Protein AF-A0A1I0XE10-F1 (afdb_monomer)

Foldseek 3Di:
DDQVVLLVVVVPDDLVNWDPDPVLQVQLVPVCVVCVVVCVVVVVLNWHSSHFPDWAWDDPVVVQKIWTAKTKTKGFDDCPPPDWDDDDQKTKAWDPDDDDDPDPGDITMIIIDGDMDGHDPPDPD

pLDDT: mean 92.16, std 11.24, range [35.72, 98.56]

Solvent-accessible surface area (backbone atoms only — not comparable to full-atom values): 7212 Å² total; per-residue (Å²): 76,37,42,68,58,15,34,49,58,51,67,73,54,52,81,82,75,40,66,86,47,68,68,53,49,49,42,37,76,41,46,48,79,76,37,49,69,59,33,55,56,40,44,75,51,23,33,53,73,48,62,55,75,46,76,45,70,49,81,37,71,96,76,34,28,38,37,28,62,34,35,28,35,68,36,35,31,53,73,68,88,68,74,69,49,70,64,83,84,28,34,35,39,82,46,90,84,74,80,88,68,101,60,93,65,64,58,45,38,35,32,39,27,51,45,78,46,81,39,80,79,81,65,94,121

Structure (mmCIF, N/CA/C/O backbone):
data_AF-A0A1I0XE10-F1
#
_entry.id   AF-A0A1I0XE10-F1
#
loop_
_atom_site.group_PDB
_atom_site.id
_atom_site.type_symbol
_atom_site.label_atom_id
_atom_site.label_alt_id
_atom_site.label_comp_id
_atom_site.label_asym_id
_atom_site.label_entity_id
_atom_site.label_seq_id
_atom_site.pdbx_PDB_ins_code
_atom_site.Cartn_x
_atom_site.Cartn_y
_atom_site.Cartn_z
_atom_site.occupancy
_atom_site.B_iso_or_equiv
_atom_site.auth_seq_id
_atom_site.auth_comp_id
_atom_site.auth_asym_id
_atom_site.auth_atom_id
_atom_site.pdbx_PDB_model_num
ATOM 1 N N . MET A 1 1 ? -7.026 -2.292 16.008 1.00 94.56 1 MET A N 1
ATOM 2 C CA . MET A 1 1 ? -7.201 -2.224 14.531 1.00 94.56 1 MET A CA 1
ATOM 3 C C . MET A 1 1 ? -8.641 -2.528 14.096 1.00 94.56 1 MET A C 1
ATOM 5 O O .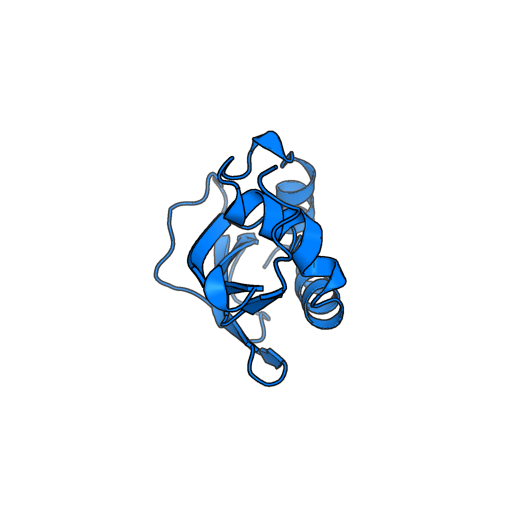 MET A 1 1 ? -9.261 -3.416 14.672 1.00 94.56 1 MET A O 1
ATOM 9 N N . ASP A 1 2 ? -9.148 -1.857 13.054 1.00 96.88 2 ASP A N 1
ATOM 10 C CA . ASP A 1 2 ? -10.472 -2.069 12.438 1.00 96.88 2 ASP A CA 1
ATOM 11 C C . ASP A 1 2 ? -10.345 -2.424 10.940 1.00 96.88 2 ASP A C 1
ATOM 13 O O . ASP A 1 2 ? -10.079 -1.580 10.078 1.00 96.88 2 ASP A O 1
ATOM 17 N N . ILE A 1 3 ? -10.532 -3.709 10.628 1.00 97.31 3 ILE A N 1
ATOM 18 C CA . ILE A 1 3 ? -10.353 -4.256 9.274 1.00 97.31 3 ILE A CA 1
ATOM 19 C C . ILE A 1 3 ? -11.452 -3.773 8.322 1.00 97.31 3 ILE A C 1
ATOM 21 O O . ILE A 1 3 ? -11.168 -3.467 7.164 1.00 97.31 3 ILE A O 1
ATOM 25 N N . GLU A 1 4 ? -12.705 -3.705 8.776 1.00 97.88 4 GLU A N 1
ATOM 26 C CA . GLU A 1 4 ? -13.825 -3.336 7.903 1.00 97.88 4 GLU A CA 1
ATOM 27 C C . GLU A 1 4 ? -13.769 -1.854 7.540 1.00 97.88 4 GLU A C 1
ATOM 29 O O . GLU A 1 4 ? -13.991 -1.496 6.382 1.00 97.88 4 GLU A O 1
ATOM 34 N N . LYS A 1 5 ? -13.360 -0.997 8.480 1.00 97.31 5 LYS A N 1
ATOM 35 C CA . LYS A 1 5 ? -13.102 0.411 8.167 1.00 97.31 5 LYS A CA 1
ATOM 36 C C . LYS A 1 5 ? -11.885 0.613 7.280 1.00 97.31 5 LYS A C 1
ATOM 38 O O . LYS A 1 5 ? -11.928 1.466 6.401 1.00 97.31 5 LYS A O 1
ATOM 43 N N . THR A 1 6 ? -10.834 -0.189 7.450 1.00 98.06 6 THR A N 1
ATOM 44 C CA . THR A 1 6 ? -9.679 -0.148 6.539 1.00 98.06 6 THR A CA 1
ATOM 45 C C . THR A 1 6 ? -10.105 -0.514 5.114 1.00 98.06 6 THR A C 1
ATOM 47 O O . THR A 1 6 ? -9.784 0.210 4.174 1.00 98.06 6 THR A O 1
ATOM 50 N N . LYS A 1 7 ? -1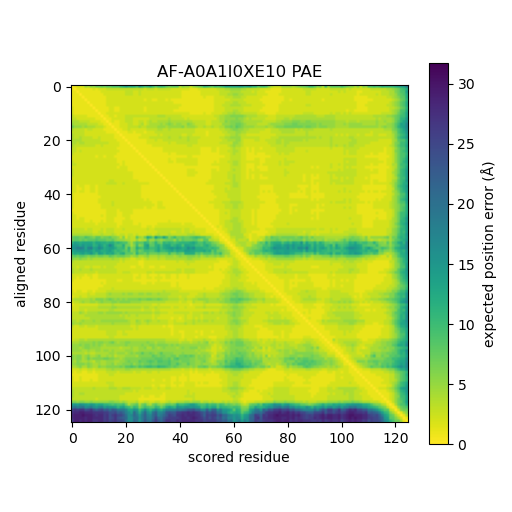0.932 -1.554 4.940 1.00 98.25 7 LYS A N 1
ATOM 51 C CA . LYS A 1 7 ? -11.514 -1.886 3.628 1.00 98.25 7 LYS A CA 1
ATOM 52 C C . LYS A 1 7 ? -12.374 -0.755 3.071 1.00 98.25 7 LYS A C 1
ATOM 54 O O . LYS A 1 7 ? -12.274 -0.472 1.882 1.00 98.25 7 LYS A O 1
ATOM 59 N N . ALA A 1 8 ? -13.213 -0.126 3.898 1.00 97.19 8 ALA A N 1
ATOM 60 C CA . ALA A 1 8 ? -14.062 0.987 3.474 1.00 97.19 8 ALA A CA 1
ATOM 61 C C . ALA A 1 8 ? -13.226 2.185 2.998 1.00 97.19 8 ALA A C 1
ATOM 63 O O . ALA A 1 8 ? -13.461 2.683 1.900 1.00 97.19 8 ALA A O 1
ATOM 64 N N . TYR A 1 9 ? -12.190 2.557 3.757 1.00 96.56 9 TYR A N 1
ATOM 65 C CA . TYR A 1 9 ? -11.222 3.590 3.381 1.00 96.56 9 TYR A CA 1
ATOM 66 C C . TYR A 1 9 ? -10.629 3.324 1.990 1.00 96.56 9 TYR A C 1
ATOM 68 O O . TYR A 1 9 ? -10.686 4.178 1.106 1.00 96.56 9 TYR A O 1
ATOM 76 N N . TYR A 1 10 ? -10.139 2.105 1.750 1.00 97.38 10 TYR A N 1
ATOM 77 C CA . TYR A 1 10 ? -9.587 1.745 0.446 1.00 97.38 10 TYR A CA 1
ATOM 78 C C . TYR A 1 10 ? -10.642 1.614 -0.655 1.00 97.38 10 TYR A C 1
ATOM 80 O O . TYR A 1 10 ? -10.319 1.852 -1.816 1.00 97.38 10 TYR A O 1
ATOM 88 N N . ALA A 1 11 ? -11.882 1.238 -0.344 1.00 96.69 11 ALA A N 1
ATOM 89 C CA . ALA A 1 11 ? -12.955 1.122 -1.330 1.00 96.69 11 ALA A CA 1
ATOM 90 C C . ALA A 1 11 ? -13.414 2.488 -1.866 1.00 96.69 11 ALA A C 1
ATOM 92 O O . ALA A 1 11 ? -13.785 2.580 -3.036 1.00 96.69 11 ALA A O 1
ATOM 93 N N . GLU A 1 12 ? -13.361 3.532 -1.036 1.00 94.56 12 GLU A N 1
ATOM 94 C CA . GLU A 1 12 ? -13.693 4.909 -1.423 1.00 94.56 12 GLU A CA 1
ATOM 95 C C . GLU A 1 12 ? -12.601 5.561 -2.279 1.00 94.56 12 GLU A C 1
ATOM 97 O O . GLU A 1 12 ? -12.906 6.395 -3.130 1.00 94.56 12 GLU A O 1
ATOM 102 N N . MET A 1 13 ? -11.342 5.148 -2.104 1.00 94.31 13 MET A N 1
ATOM 103 C CA . MET A 1 13 ? -10.230 5.639 -2.912 1.00 94.31 13 MET A CA 1
ATOM 104 C C . MET A 1 13 ? -10.338 5.173 -4.364 1.00 94.31 13 MET A C 1
ATOM 106 O O . MET A 1 13 ? -10.399 3.978 -4.681 1.00 94.31 13 MET A O 1
ATOM 110 N N . THR A 1 14 ? -10.245 6.130 -5.269 1.00 92.44 14 THR A N 1
ATOM 111 C CA . THR A 1 14 ? -10.142 5.922 -6.705 1.00 92.44 14 THR A CA 1
ATOM 112 C C . THR A 1 14 ? -8.700 6.083 -7.171 1.00 92.44 14 THR A C 1
ATOM 114 O O . THR A 1 14 ? -7.828 6.603 -6.480 1.00 92.44 14 THR A O 1
ATOM 117 N N . PHE A 1 15 ? -8.433 5.644 -8.395 1.00 88.00 15 PHE A N 1
ATOM 118 C CA . PHE A 1 15 ? -7.105 5.758 -8.990 1.00 88.00 15 PHE A CA 1
ATOM 119 C C . PHE A 1 15 ? -6.648 7.219 -9.178 1.00 88.00 15 PHE A C 1
ATOM 121 O O . PHE A 1 15 ? -5.449 7.484 -9.225 1.00 88.00 15 PHE A O 1
ATOM 128 N N . THR A 1 16 ? -7.590 8.167 -9.260 1.00 89.75 16 THR A N 1
ATOM 129 C CA . THR A 1 16 ? -7.302 9.607 -9.348 1.00 89.75 16 THR A CA 1
ATOM 130 C C . THR A 1 16 ? -6.934 10.243 -8.012 1.00 89.75 16 THR A C 1
ATOM 132 O O . THR A 1 16 ? -6.380 11.337 -8.016 1.00 89.75 16 THR A O 1
ATOM 135 N N . ASP A 1 17 ? -7.210 9.569 -6.892 1.00 92.06 17 ASP A N 1
ATOM 136 C CA . ASP A 1 17 ? -6.790 10.021 -5.559 1.00 92.06 17 ASP A CA 1
ATOM 137 C C . ASP A 1 17 ? -5.321 9.676 -5.275 1.00 92.06 17 ASP A C 1
ATOM 139 O O . ASP A 1 17 ? -4.715 10.214 -4.350 1.00 92.06 17 ASP A O 1
ATOM 143 N N . LEU A 1 18 ? -4.732 8.783 -6.078 1.00 93.38 18 LEU A N 1
ATOM 144 C CA . LEU A 1 18 ? -3.316 8.443 -6.003 1.00 93.38 18 LEU A CA 1
ATOM 145 C C . LEU A 1 18 ? -2.466 9.525 -6.669 1.00 93.38 18 LEU A C 1
ATOM 147 O O . LEU A 1 18 ? -2.894 10.188 -7.617 1.00 93.38 18 LEU A O 1
ATOM 151 N N . CYS A 1 19 ? -1.212 9.645 -6.230 1.00 93.44 19 CYS A N 1
ATOM 152 C CA . CYS A 1 19 ? -0.251 10.536 -6.868 1.00 93.44 19 CYS A CA 1
ATOM 153 C C . CYS A 1 19 ? -0.192 10.260 -8.389 1.00 93.44 19 CYS A C 1
ATOM 155 O O . CYS A 1 19 ? 0.005 9.108 -8.797 1.00 93.44 19 CYS A O 1
ATOM 157 N N . PRO A 1 20 ? -0.355 11.284 -9.251 1.00 93.62 20 PRO A N 1
ATOM 158 C CA . PRO A 1 20 ? -0.426 11.104 -10.701 1.00 93.62 20 PRO A CA 1
ATOM 159 C C . PRO A 1 20 ? 0.948 10.864 -11.347 1.00 93.62 20 PRO A C 1
ATOM 161 O O . PRO A 1 20 ? 1.037 10.750 -12.568 1.00 93.62 20 PRO A O 1
ATOM 164 N N . CYS A 1 21 ? 2.021 10.806 -10.549 1.00 92.00 21 CYS A N 1
ATOM 165 C CA . CYS A 1 21 ? 3.374 10.566 -11.033 1.00 92.00 21 CYS A CA 1
ATOM 166 C C . CYS A 1 21 ? 3.482 9.202 -11.731 1.00 92.00 21 CYS A C 1
ATOM 168 O O . CYS A 1 21 ? 2.890 8.222 -11.279 1.00 92.00 21 CYS A O 1
ATOM 170 N N . GLU A 1 22 ? 4.266 9.113 -12.808 1.00 89.75 22 GLU A N 1
ATOM 171 C CA . GLU A 1 22 ? 4.377 7.880 -13.598 1.00 89.75 22 GLU A CA 1
ATOM 172 C C . GLU A 1 22 ? 4.793 6.677 -12.741 1.00 89.75 22 GLU A C 1
ATOM 174 O O . GLU A 1 22 ? 4.157 5.628 -12.814 1.00 89.75 22 GLU A O 1
ATOM 179 N N . CYS A 1 23 ? 5.778 6.844 -11.858 1.00 90.69 23 CYS A N 1
ATOM 180 C CA . CYS A 1 23 ? 6.249 5.785 -10.963 1.00 90.69 23 CYS A CA 1
ATOM 181 C C . CYS A 1 23 ? 5.206 5.333 -9.939 1.00 90.69 23 CYS A C 1
ATOM 183 O O . CYS A 1 23 ? 5.098 4.142 -9.650 1.00 90.69 23 CYS A O 1
ATOM 185 N N . CYS A 1 24 ? 4.406 6.258 -9.421 1.00 93.75 24 CYS A N 1
ATOM 186 C CA . CYS A 1 24 ? 3.341 6.004 -8.456 1.00 93.75 24 CYS A CA 1
ATOM 187 C C . CYS A 1 24 ? 2.205 5.207 -9.117 1.00 93.75 24 CYS A C 1
ATOM 189 O O . CYS A 1 24 ? 1.699 4.215 -8.595 1.00 93.75 24 CYS A O 1
ATOM 191 N N . GLN A 1 25 ? 1.853 5.611 -10.334 1.00 93.75 25 GLN A N 1
ATOM 192 C CA . GLN A 1 25 ? 0.834 4.975 -11.161 1.00 93.75 25 GLN A CA 1
ATOM 193 C C . GLN A 1 25 ? 1.304 3.603 -11.663 1.00 93.75 25 GLN A C 1
ATOM 195 O O . GLN A 1 25 ? 0.519 2.657 -11.737 1.00 93.75 25 GLN A O 1
ATOM 200 N N . TYR A 1 26 ? 2.593 3.478 -11.990 1.00 93.62 26 TYR A N 1
ATOM 201 C CA . TYR A 1 26 ? 3.218 2.211 -12.348 1.00 93.62 26 TYR A CA 1
ATOM 202 C C . TYR A 1 26 ? 3.184 1.237 -11.174 1.00 93.62 26 TYR A C 1
ATOM 204 O O . TYR A 1 26 ? 2.766 0.094 -11.355 1.00 93.62 26 TYR A O 1
ATOM 212 N N . TYR A 1 27 ? 3.537 1.704 -9.975 1.00 96.19 27 TYR A N 1
ATOM 213 C CA . TYR A 1 27 ? 3.447 0.920 -8.751 1.00 96.19 27 TYR A CA 1
ATOM 214 C C . TYR A 1 27 ? 2.051 0.328 -8.570 1.00 96.19 27 TYR A C 1
ATOM 216 O O . TYR A 1 27 ? 1.902 -0.893 -8.547 1.00 96.19 27 TYR A O 1
ATOM 224 N N . ALA A 1 28 ? 1.031 1.190 -8.542 1.00 96.69 28 ALA A N 1
ATOM 225 C CA . ALA A 1 28 ? -0.361 0.809 -8.325 1.00 96.69 28 ALA A CA 1
ATOM 226 C C . ALA A 1 28 ? -0.855 -0.263 -9.313 1.00 96.69 28 ALA A C 1
ATOM 228 O O . ALA A 1 28 ? -1.600 -1.157 -8.932 1.00 96.69 28 ALA A O 1
ATOM 229 N N . ARG A 1 29 ? -0.403 -0.218 -10.575 1.00 95.81 29 ARG A N 1
ATOM 230 C CA . ARG A 1 29 ? -0.801 -1.185 -11.615 1.00 95.81 29 ARG A CA 1
ATOM 231 C C . ARG A 1 29 ? -0.093 -2.539 -11.526 1.00 95.81 29 ARG A C 1
ATOM 233 O O . ARG A 1 29 ? -0.618 -3.518 -12.049 1.00 95.81 29 ARG A O 1
ATOM 240 N N . HIS A 1 30 ? 1.100 -2.603 -10.932 1.00 96.31 30 HIS A N 1
ATOM 241 C CA . HIS A 1 30 ? 1.975 -3.779 -11.054 1.00 96.31 30 HIS A CA 1
ATOM 242 C C . HIS A 1 30 ? 2.297 -4.458 -9.722 1.00 96.31 30 HIS A C 1
ATOM 244 O O . HIS A 1 30 ? 2.577 -5.659 -9.710 1.00 96.31 30 HIS A O 1
ATOM 250 N N . ILE A 1 31 ? 2.233 -3.736 -8.600 1.00 97.50 31 ILE A N 1
ATOM 251 C CA . ILE A 1 31 ? 2.679 -4.227 -7.291 1.00 97.50 31 ILE A CA 1
ATOM 252 C C . ILE A 1 31 ? 2.013 -5.542 -6.890 1.00 97.50 31 ILE A C 1
ATOM 254 O O . ILE A 1 31 ? 2.683 -6.482 -6.466 1.00 97.50 31 ILE A O 1
ATOM 258 N N . LYS A 1 32 ? 0.698 -5.646 -7.074 1.00 98.19 32 LYS A N 1
ATOM 259 C CA . LYS A 1 32 ? -0.074 -6.825 -6.678 1.00 98.19 32 LYS A CA 1
ATOM 260 C C . LYS A 1 32 ? 0.291 -8.064 -7.482 1.00 98.19 32 LYS A C 1
ATOM 262 O O . LYS A 1 32 ? 0.347 -9.157 -6.924 1.00 98.19 32 LYS A O 1
ATOM 267 N N . ALA A 1 33 ? 0.554 -7.893 -8.777 1.00 97.56 33 ALA A N 1
ATOM 268 C CA . ALA A 1 33 ? 0.993 -8.977 -9.647 1.00 97.56 33 ALA A CA 1
ATOM 269 C C . ALA A 1 33 ? 2.434 -9.406 -9.330 1.00 97.56 33 ALA A C 1
ATOM 271 O O . ALA A 1 33 ? 2.734 -10.598 -9.355 1.00 97.56 33 ALA A O 1
ATOM 272 N N . ALA A 1 34 ? 3.306 -8.452 -8.994 1.00 96.81 34 ALA A N 1
ATOM 273 C CA . ALA A 1 34 ? 4.698 -8.717 -8.644 1.00 96.81 34 ALA A CA 1
ATOM 274 C C . ALA A 1 34 ? 4.858 -9.347 -7.245 1.00 96.81 34 ALA A C 1
ATOM 276 O O . ALA A 1 34 ? 5.704 -10.219 -7.057 1.00 96.81 34 ALA A O 1
ATOM 277 N N . TYR A 1 35 ? 4.018 -8.963 -6.277 1.00 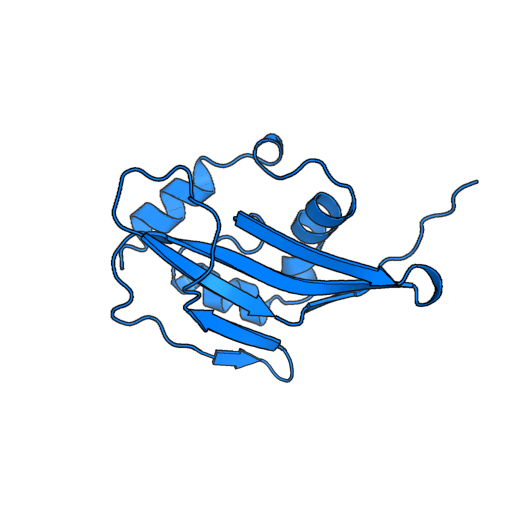97.81 35 TYR A N 1
ATOM 278 C CA . TYR A 1 35 ? 4.102 -9.399 -4.878 1.00 97.81 35 TYR A CA 1
ATOM 279 C C . TYR A 1 35 ? 2.759 -9.943 -4.345 1.00 97.81 35 TYR A C 1
ATOM 281 O O . TYR A 1 35 ? 2.228 -9.449 -3.343 1.00 97.81 35 TYR A O 1
ATOM 289 N N . PRO A 1 36 ? 2.197 -11.012 -4.946 1.00 97.81 36 PRO A N 1
ATOM 290 C CA . PRO A 1 36 ? 0.855 -11.501 -4.614 1.00 97.81 36 PRO A CA 1
ATOM 291 C C . PRO A 1 36 ? 0.734 -12.040 -3.181 1.00 97.81 36 PRO A C 1
ATOM 293 O O . PRO A 1 36 ? -0.340 -11.983 -2.581 1.00 97.81 36 PRO A O 1
ATOM 296 N N . GLN A 1 37 ? 1.827 -12.550 -2.604 1.00 97.81 37 GLN A N 1
ATOM 297 C CA . GLN A 1 37 ? 1.839 -13.027 -1.216 1.00 97.81 37 GLN A CA 1
ATOM 298 C C . GLN A 1 37 ? 1.705 -11.873 -0.216 1.00 97.81 37 GLN A C 1
ATOM 300 O O . GLN A 1 37 ? 0.933 -11.977 0.736 1.00 97.81 37 GLN A O 1
ATOM 305 N N . ILE A 1 38 ? 2.397 -10.760 -0.471 1.00 98.19 38 ILE A N 1
ATOM 306 C CA . ILE A 1 38 ? 2.325 -9.551 0.356 1.00 98.19 38 ILE A CA 1
ATOM 307 C C . ILE A 1 38 ? 0.950 -8.904 0.199 1.00 98.19 38 ILE A C 1
ATOM 309 O O . ILE A 1 38 ? 0.321 -8.558 1.195 1.00 98.19 38 ILE A O 1
ATOM 313 N N . ALA A 1 39 ? 0.432 -8.843 -1.033 1.00 98.44 39 ALA A N 1
ATOM 314 C CA . ALA A 1 39 ? -0.922 -8.369 -1.305 1.00 98.44 39 ALA A CA 1
ATOM 315 C C . ALA A 1 39 ? -1.973 -9.146 -0.497 1.00 98.44 39 ALA A C 1
ATOM 317 O O . ALA A 1 39 ? -2.841 -8.552 0.136 1.00 98.44 39 ALA A O 1
ATOM 318 N N . LYS A 1 40 ? -1.868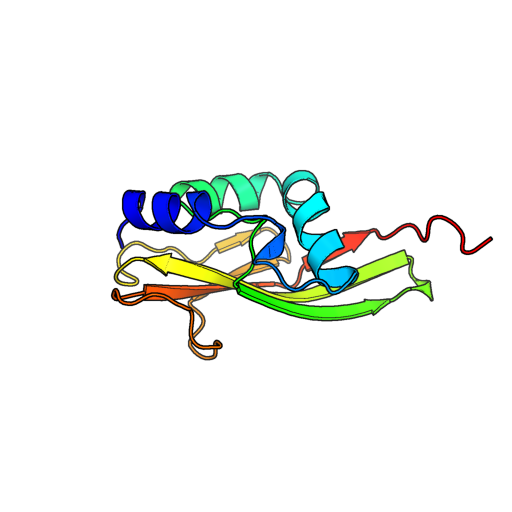 -10.483 -0.465 1.00 98.31 40 LYS A N 1
ATOM 319 C CA . LYS A 1 40 ? -2.757 -11.337 0.334 1.00 98.31 40 LYS A CA 1
ATOM 320 C C . LYS A 1 40 ? -2.609 -11.088 1.838 1.00 98.31 40 LYS A C 1
ATOM 322 O O . LYS A 1 40 ? -3.609 -11.130 2.550 1.00 98.31 40 LYS A O 1
ATOM 327 N N . TYR A 1 41 ? -1.387 -10.861 2.317 1.00 98.19 41 TYR A N 1
ATOM 328 C CA . TYR A 1 41 ? -1.128 -10.581 3.728 1.00 98.19 41 TYR A CA 1
ATOM 329 C C . TYR A 1 41 ? -1.739 -9.244 4.161 1.00 98.19 41 TYR A C 1
ATOM 331 O O . TYR A 1 41 ? -2.500 -9.200 5.121 1.00 98.19 41 TYR A O 1
ATOM 339 N N . LEU A 1 42 ? -1.490 -8.175 3.401 1.00 98.31 42 LEU A N 1
ATOM 340 C CA . LEU A 1 42 ? -2.062 -6.848 3.642 1.00 98.31 42 LEU A CA 1
ATOM 341 C C . LEU A 1 42 ? -3.594 -6.843 3.540 1.00 98.31 42 LEU A C 1
ATOM 343 O O . LEU A 1 42 ? -4.265 -6.243 4.380 1.00 98.31 42 LEU A O 1
ATOM 347 N N . ALA A 1 43 ? -4.164 -7.606 2.604 1.00 98.31 43 ALA A N 1
ATOM 348 C CA .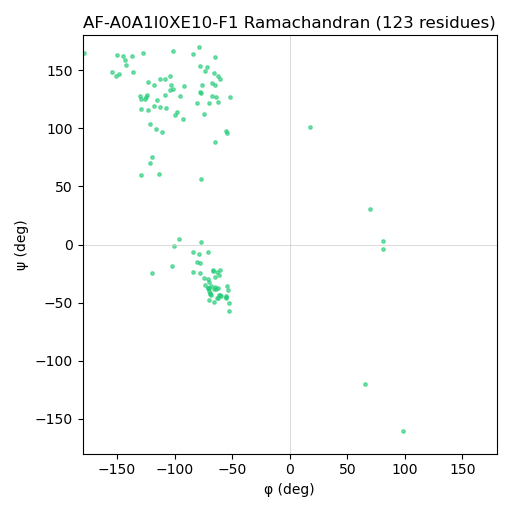 ALA A 1 43 ? -5.613 -7.754 2.482 1.00 98.31 43 ALA A CA 1
ATOM 349 C C . ALA A 1 43 ? -6.271 -8.373 3.733 1.00 98.31 43 ALA A C 1
ATOM 351 O O . ALA A 1 43 ? -7.440 -8.094 4.004 1.00 98.31 43 ALA A O 1
ATOM 352 N N . ALA A 1 44 ? -5.542 -9.169 4.531 1.00 97.69 44 ALA A N 1
ATOM 353 C CA . ALA A 1 44 ? -6.045 -9.682 5.810 1.00 97.69 44 ALA A CA 1
ATOM 354 C C . ALA A 1 44 ? -6.248 -8.570 6.857 1.00 97.69 44 ALA A C 1
ATOM 356 O O . ALA A 1 44 ? -7.069 -8.728 7.757 1.00 97.69 44 ALA A O 1
ATOM 357 N N . TYR A 1 45 ? -5.555 -7.440 6.698 1.00 97.94 45 TYR A N 1
ATOM 358 C CA . TYR A 1 45 ? -5.732 -6.217 7.483 1.00 97.94 45 TYR A CA 1
ATOM 359 C C . TYR A 1 45 ? -6.653 -5.193 6.802 1.00 97.94 45 TYR A C 1
ATOM 361 O O . TYR A 1 45 ? -6.839 -4.094 7.308 1.00 97.94 45 TYR A O 1
ATOM 369 N N . GLY A 1 46 ? -7.249 -5.550 5.659 1.00 98.12 46 GLY A N 1
ATOM 370 C CA . GLY A 1 46 ? -8.109 -4.665 4.874 1.00 98.12 46 GLY A CA 1
ATOM 371 C C . GLY A 1 46 ? -7.358 -3.690 3.967 1.00 98.12 46 GLY A C 1
ATOM 372 O O . GLY A 1 46 ? -8.005 -2.888 3.302 1.00 98.12 46 GLY A O 1
ATOM 373 N N . VAL A 1 47 ? -6.025 -3.766 3.918 1.00 98.56 47 VAL A N 1
ATOM 374 C CA . VAL A 1 47 ? -5.186 -2.872 3.116 1.00 98.56 47 VAL A CA 1
ATOM 375 C C . VAL A 1 47 ? -5.206 -3.276 1.646 1.00 98.56 47 VAL A C 1
ATOM 377 O O . VAL A 1 47 ? -4.965 -4.439 1.310 1.00 98.56 47 VAL A O 1
ATOM 380 N N . ASP A 1 48 ? -5.429 -2.300 0.766 1.00 98.44 48 ASP A N 1
ATOM 381 C CA . ASP A 1 48 ? -5.232 -2.457 -0.673 1.00 98.44 48 ASP A CA 1
ATOM 382 C C . ASP A 1 48 ? -3.815 -2.017 -1.069 1.00 98.44 48 ASP A C 1
ATOM 384 O O . ASP A 1 48 ? -3.487 -0.830 -1.089 1.00 98.44 48 ASP A O 1
ATOM 388 N N . ILE A 1 49 ? -2.966 -2.994 -1.399 1.00 98.38 49 ILE A N 1
ATOM 389 C CA . ILE A 1 49 ? -1.559 -2.769 -1.760 1.00 98.38 49 ILE A CA 1
ATOM 390 C C . ILE A 1 49 ? -1.397 -1.870 -3.001 1.00 98.38 49 ILE A C 1
ATOM 392 O O . ILE A 1 49 ? -0.351 -1.251 -3.186 1.00 98.38 49 ILE A O 1
ATOM 396 N N . GLU A 1 50 ? -2.424 -1.778 -3.850 1.00 98.31 50 GLU A N 1
ATOM 397 C CA . GLU A 1 50 ? -2.413 -0.979 -5.081 1.00 98.31 50 GLU A CA 1
ATOM 398 C C . GLU A 1 50 ? -2.633 0.520 -4.806 1.00 98.31 50 GLU A C 1
ATOM 400 O O . GLU A 1 50 ? -2.482 1.339 -5.711 1.00 98.31 50 GLU A O 1
ATOM 405 N N . LYS A 1 51 ? -2.965 0.897 -3.564 1.00 97.94 51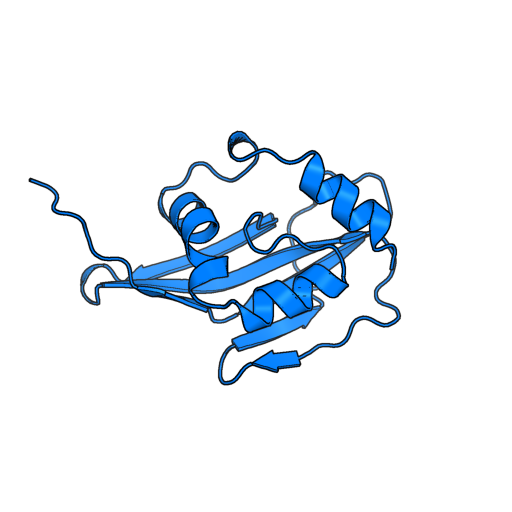 LYS A N 1
ATOM 406 C CA . LYS A 1 51 ? -3.332 2.264 -3.170 1.00 97.94 51 LYS A CA 1
ATOM 407 C C . LYS A 1 51 ? -2.393 2.790 -2.075 1.00 97.94 51 LYS A C 1
ATOM 409 O O . LYS A 1 51 ? -2.790 2.895 -0.917 1.00 97.94 51 LYS A O 1
ATOM 414 N N . PRO A 1 52 ? -1.121 3.075 -2.394 1.00 97.31 52 PRO A N 1
ATOM 415 C CA . PRO A 1 52 ? -0.181 3.568 -1.396 1.00 97.31 52 PRO A CA 1
ATOM 416 C C . PRO A 1 52 ? -0.584 4.958 -0.889 1.00 97.31 52 PRO A C 1
ATOM 418 O O . PRO A 1 52 ? -1.104 5.777 -1.646 1.00 97.31 52 PRO A O 1
ATOM 421 N N . LEU A 1 53 ? -0.293 5.227 0.384 1.00 96.38 53 LEU A N 1
ATOM 422 C CA . LEU A 1 53 ? -0.314 6.573 0.957 1.00 96.38 53 LEU A CA 1
ATOM 423 C C . LEU A 1 53 ? 0.845 7.405 0.397 1.00 96.38 53 LEU A C 1
ATOM 425 O O . LEU A 1 53 ? 0.644 8.537 -0.025 1.00 96.38 53 LEU A O 1
ATOM 429 N N . GLU A 1 54 ? 2.049 6.832 0.406 1.00 95.12 54 GLU A N 1
ATOM 430 C CA . GLU A 1 54 ? 3.284 7.485 -0.028 1.00 95.12 54 GLU A CA 1
ATOM 431 C C . GLU A 1 54 ? 4.242 6.448 -0.619 1.00 95.12 54 GLU A C 1
ATOM 433 O O . GLU A 1 54 ? 4.286 5.298 -0.169 1.00 95.12 54 GLU A O 1
ATOM 438 N N . THR A 1 55 ? 5.023 6.855 -1.618 1.00 95.12 55 THR A N 1
ATOM 439 C CA . THR A 1 55 ? 6.038 6.012 -2.255 1.00 95.12 55 THR A CA 1
ATOM 440 C C . THR A 1 55 ? 7.359 6.762 -2.296 1.00 95.12 55 THR A C 1
ATOM 442 O O . THR A 1 55 ? 7.486 7.752 -3.012 1.00 95.12 55 THR A O 1
ATOM 445 N N . MET A 1 56 ? 8.380 6.254 -1.611 1.00 93.06 56 MET A N 1
ATOM 446 C CA . MET A 1 56 ? 9.739 6.788 -1.715 1.00 93.06 56 MET A CA 1
ATOM 447 C C . MET A 1 56 ? 10.525 5.924 -2.694 1.00 93.06 56 MET A C 1
ATOM 449 O O . MET A 1 56 ? 10.747 4.745 -2.419 1.00 93.06 56 MET A O 1
ATOM 453 N N . TYR A 1 57 ? 10.929 6.476 -3.838 1.00 88.75 57 TYR A N 1
ATOM 454 C CA . TYR A 1 57 ? 11.507 5.688 -4.928 1.00 88.75 57 TYR A CA 1
ATOM 455 C C . TYR A 1 57 ? 12.739 6.324 -5.579 1.00 88.75 57 TYR A C 1
ATOM 457 O O . TYR A 1 57 ? 12.995 7.520 -5.458 1.00 88.75 57 TYR A O 1
ATOM 465 N N . VAL A 1 58 ? 13.490 5.482 -6.288 1.00 85.31 58 VAL A N 1
ATOM 466 C CA . VAL A 1 58 ? 14.587 5.818 -7.192 1.00 85.31 58 VAL A CA 1
ATOM 467 C C . VAL A 1 58 ? 14.329 5.102 -8.517 1.00 85.31 58 VAL A C 1
ATOM 469 O O . VAL A 1 58 ? 14.134 3.885 -8.566 1.00 85.31 58 VAL A O 1
ATOM 472 N N . GLU A 1 59 ? 14.311 5.868 -9.601 1.00 80.94 59 GLU A N 1
ATOM 473 C CA . GLU A 1 59 ? 14.218 5.337 -10.960 1.00 80.94 59 GLU A CA 1
ATOM 474 C C . GLU A 1 59 ? 15.599 4.856 -11.413 1.00 80.94 59 GLU A C 1
ATOM 476 O O . GLU A 1 59 ? 16.551 5.633 -11.472 1.00 80.94 59 GLU A O 1
ATOM 481 N N . GLU A 1 60 ? 15.714 3.580 -11.776 1.00 78.31 60 GLU A N 1
ATOM 482 C CA . GLU A 1 60 ? 16.936 3.004 -12.339 1.00 78.31 60 GLU A CA 1
ATOM 483 C C . GLU A 1 60 ? 16.679 2.604 -13.796 1.00 78.31 60 GLU A C 1
ATOM 485 O O . GLU A 1 60 ? 16.763 1.435 -14.178 1.00 78.31 60 GLU A O 1
ATOM 490 N N . PHE A 1 61 ? 16.333 3.593 -14.630 1.00 69.44 61 PHE A N 1
ATOM 491 C CA . 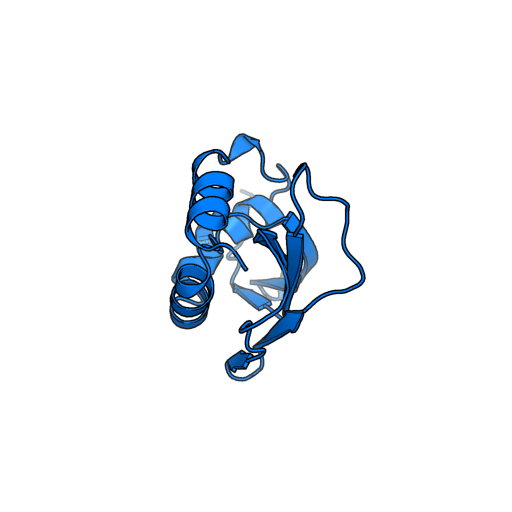PHE A 1 61 ? 15.934 3.366 -16.024 1.00 69.44 61 PHE A CA 1
ATOM 492 C C . PHE A 1 61 ? 16.951 2.552 -16.827 1.00 69.44 61 PHE A C 1
ATOM 494 O O . PHE A 1 61 ? 16.553 1.688 -17.605 1.00 69.44 61 PHE A O 1
ATOM 501 N N . ASP A 1 62 ? 18.246 2.793 -16.617 1.00 73.75 62 ASP A N 1
ATOM 502 C CA . ASP A 1 62 ? 19.323 2.078 -17.311 1.00 73.75 62 ASP A CA 1
ATOM 503 C C . ASP A 1 62 ? 19.395 0.596 -16.919 1.00 73.75 62 ASP A C 1
ATOM 505 O O . ASP A 1 62 ? 19.914 -0.228 -17.671 1.00 73.75 62 ASP A O 1
ATOM 509 N N . LYS A 1 63 ? 18.845 0.242 -15.754 1.00 74.44 63 LYS A N 1
ATOM 510 C CA . LYS A 1 63 ? 18.755 -1.134 -15.260 1.00 74.44 63 LYS A CA 1
ATOM 511 C C . LYS A 1 63 ? 17.371 -1.756 -15.465 1.00 74.44 63 LYS A C 1
ATOM 513 O O . LYS A 1 63 ? 17.183 -2.923 -15.133 1.00 74.44 63 LYS A O 1
ATOM 518 N N . GLY A 1 64 ? 16.416 -1.009 -16.025 1.00 86.12 64 GLY A N 1
ATOM 519 C CA . GLY A 1 64 ? 15.082 -1.511 -16.356 1.00 86.12 64 GLY A CA 1
ATOM 520 C C . GLY A 1 64 ? 14.208 -1.813 -15.139 1.00 86.12 64 GLY A C 1
ATOM 521 O O . GLY A 1 64 ? 13.379 -2.722 -15.197 1.00 86.12 64 GLY A O 1
ATOM 522 N N . PHE A 1 65 ? 14.387 -1.091 -14.030 1.00 89.62 65 PHE A N 1
ATOM 523 C CA . PHE A 1 65 ? 13.529 -1.224 -12.854 1.00 89.62 65 PHE A CA 1
ATOM 524 C C . PHE A 1 65 ? 13.276 0.109 -12.149 1.00 89.62 65 PHE A C 1
ATOM 526 O O . PHE A 1 65 ? 14.037 1.069 -12.278 1.00 89.62 65 PHE A O 1
ATOM 533 N N . ILE A 1 66 ? 12.196 0.143 -11.370 1.00 93.12 66 ILE A N 1
ATOM 534 C CA . ILE A 1 66 ? 11.935 1.180 -10.374 1.00 93.12 66 ILE A CA 1
ATOM 535 C C . ILE A 1 66 ? 12.132 0.550 -9.000 1.00 93.12 66 ILE A C 1
ATOM 537 O O . ILE A 1 66 ? 11.584 -0.518 -8.701 1.00 93.12 66 ILE A O 1
ATOM 541 N N . PHE A 1 67 ? 12.937 1.210 -8.176 1.00 94.38 67 PHE A N 1
ATOM 542 C CA . PHE A 1 67 ? 13.242 0.778 -6.825 1.00 94.38 67 PHE A CA 1
ATOM 543 C C . PHE A 1 67 ? 12.531 1.677 -5.824 1.00 94.38 67 PHE A C 1
ATOM 545 O O . PHE A 1 67 ? 12.794 2.872 -5.754 1.00 94.38 67 PHE A O 1
ATOM 552 N N . TYR A 1 68 ? 11.635 1.103 -5.036 1.00 95.69 68 TYR A N 1
ATOM 553 C CA . TYR A 1 68 ? 10.907 1.798 -3.985 1.00 95.69 68 TYR A CA 1
ATOM 554 C C . TYR A 1 68 ? 11.590 1.475 -2.655 1.00 95.69 68 TYR A C 1
ATOM 556 O O . TYR A 1 68 ? 11.554 0.331 -2.202 1.00 95.69 68 TYR A O 1
ATOM 564 N N . TRP A 1 69 ? 12.234 2.471 -2.042 1.00 94.69 69 TRP A N 1
ATOM 565 C CA . TRP A 1 69 ? 12.891 2.331 -0.739 1.00 94.69 69 TRP A CA 1
ATOM 566 C C . TRP A 1 69 ? 11.883 1.924 0.335 1.00 94.69 69 TRP A C 1
ATOM 568 O O . TRP A 1 69 ? 12.136 1.023 1.129 1.00 94.69 69 TRP A O 1
ATOM 578 N N . THR A 1 70 ? 10.723 2.579 0.322 1.00 95.62 70 THR A N 1
ATOM 579 C CA . THR A 1 70 ? 9.586 2.245 1.173 1.00 95.62 70 THR A CA 1
ATOM 580 C C . THR A 1 70 ? 8.285 2.708 0.528 1.00 95.62 70 THR A C 1
ATOM 582 O O . THR A 1 70 ? 8.254 3.709 -0.199 1.00 95.62 70 THR A O 1
ATOM 585 N N . VAL A 1 71 ? 7.213 1.972 0.794 1.00 98.00 71 VAL A N 1
ATOM 586 C CA . VAL A 1 71 ? 5.849 2.295 0.392 1.00 98.00 71 VAL A CA 1
ATOM 587 C C . VAL A 1 71 ? 4.934 2.188 1.597 1.00 98.00 71 VAL A C 1
ATOM 589 O O . VAL A 1 71 ? 4.924 1.171 2.284 1.00 98.00 71 VAL A O 1
ATOM 592 N N . GLN A 1 72 ? 4.173 3.242 1.854 1.00 98.19 72 GLN A N 1
ATOM 593 C CA . GLN A 1 72 ? 3.394 3.390 3.076 1.00 98.19 72 GLN A CA 1
ATOM 594 C C . GLN A 1 72 ? 1.907 3.130 2.838 1.00 98.19 72 GLN A C 1
ATOM 596 O O . GLN A 1 72 ? 1.365 3.497 1.796 1.00 98.19 72 GLN A O 1
ATOM 601 N N . TYR A 1 73 ? 1.236 2.543 3.828 1.00 98.31 73 TYR A N 1
ATOM 602 C CA . TYR A 1 73 ? -0.191 2.217 3.804 1.00 98.31 73 TYR A CA 1
ATOM 603 C C . TYR A 1 73 ? -0.865 2.575 5.117 1.00 98.31 73 TYR A C 1
ATOM 605 O O . TYR A 1 73 ? -0.259 2.467 6.179 1.00 98.31 73 TYR A O 1
ATOM 613 N N . VAL A 1 74 ? -2.136 2.951 5.041 1.00 98.00 74 VAL A N 1
ATOM 614 C CA . VAL A 1 74 ? -2.954 3.308 6.199 1.00 98.00 74 VAL A CA 1
ATOM 615 C C . VAL A 1 74 ? -3.686 2.075 6.706 1.00 98.00 74 VAL A C 1
ATOM 617 O O . VAL A 1 74 ? -4.278 1.327 5.931 1.00 98.00 74 VAL A O 1
ATOM 620 N N . VAL A 1 75 ? -3.706 1.906 8.023 1.00 98.25 75 VAL A N 1
ATOM 621 C CA . VAL A 1 75 ? -4.549 0.927 8.705 1.00 98.25 75 VAL A CA 1
ATOM 622 C C . VAL A 1 75 ? -5.366 1.650 9.767 1.00 98.25 75 VAL A C 1
ATOM 624 O O . VAL A 1 75 ? -4.817 2.348 10.620 1.00 98.25 75 VAL A O 1
ATOM 627 N N . ILE A 1 76 ? -6.689 1.500 9.717 1.00 97.88 76 ILE A N 1
ATOM 628 C CA . ILE A 1 76 ? -7.596 2.169 10.651 1.00 97.88 76 ILE A CA 1
ATOM 629 C C . ILE A 1 76 ? -7.554 1.463 12.013 1.00 97.88 76 ILE A C 1
ATOM 631 O O . ILE A 1 76 ? -7.569 0.233 12.106 1.00 97.88 76 ILE A O 1
ATOM 635 N N . GLY A 1 77 ? -7.529 2.248 13.088 1.00 96.94 77 GLY A N 1
ATOM 636 C CA . GLY A 1 77 ? -7.477 1.805 14.479 1.00 96.94 77 GLY A CA 1
ATOM 637 C C . GLY A 1 77 ? -6.073 1.828 15.090 1.00 96.94 77 GLY A C 1
ATOM 638 O O . GLY A 1 77 ? -5.182 2.537 14.637 1.00 96.94 77 GLY A O 1
ATOM 639 N N . ASP A 1 78 ? -5.908 1.076 16.175 1.00 95.94 78 ASP A N 1
ATOM 640 C CA . ASP A 1 78 ? -4.639 0.859 16.880 1.00 95.94 78 ASP A CA 1
ATOM 641 C C . ASP A 1 78 ? -3.787 -0.265 16.257 1.00 95.94 78 ASP A C 1
ATOM 643 O O . ASP A 1 78 ? -4.293 -1.113 15.518 1.00 95.94 78 ASP A O 1
ATOM 647 N N . GLU A 1 79 ? -2.506 -0.286 16.628 1.00 96.44 79 GLU A N 1
ATOM 648 C CA . GLU A 1 79 ? -1.481 -1.248 16.191 1.00 96.44 79 GLU A CA 1
ATOM 649 C C . GLU A 1 79 ? -1.667 -2.665 16.775 1.00 96.44 79 GLU A C 1
ATOM 651 O O . GLU A 1 79 ? -0.932 -3.588 16.412 1.00 96.44 79 GLU A O 1
ATOM 656 N N . GLU A 1 80 ? -2.622 -2.873 17.692 1.00 93.81 80 GLU A N 1
ATOM 657 C CA . GLU A 1 80 ? -2.773 -4.143 18.398 1.00 93.81 80 GLU A CA 1
ATOM 658 C C . GLU A 1 80 ? -3.126 -5.273 17.421 1.00 93.81 80 GLU A C 1
ATOM 660 O O . GLU A 1 80 ? -4.067 -5.201 16.626 1.00 93.81 80 GLU A O 1
ATOM 665 N N . GLY A 1 81 ? -2.337 -6.348 17.477 1.00 91.69 81 GLY A N 1
ATOM 666 C CA . GLY A 1 81 ? -2.512 -7.517 16.618 1.00 91.69 81 GLY A CA 1
ATOM 667 C C . GLY A 1 81 ? -1.926 -7.383 15.208 1.00 91.69 81 GLY A C 1
ATOM 668 O O . GLY A 1 81 ? -1.925 -8.379 14.473 1.00 91.69 81 GLY A O 1
ATOM 669 N N . PHE A 1 82 ? -1.376 -6.223 14.830 1.00 96.56 82 PHE A N 1
ATOM 670 C CA . PHE A 1 82 ? -0.545 -6.134 13.632 1.00 96.56 82 PHE A CA 1
ATOM 671 C C . PHE A 1 82 ? 0.761 -6.910 13.842 1.00 96.56 82 PHE A C 1
ATOM 673 O O . PHE A 1 82 ? 1.354 -6.891 14.922 1.00 96.56 82 PHE A O 1
ATOM 680 N N . ARG A 1 83 ? 1.201 -7.636 12.813 1.00 96.50 83 ARG A N 1
ATOM 681 C CA . ARG A 1 83 ? 2.437 -8.419 12.857 1.00 96.50 83 ARG A CA 1
ATOM 682 C C . ARG A 1 83 ? 3.352 -7.975 11.734 1.00 96.50 83 ARG A C 1
ATOM 684 O O . ARG A 1 83 ? 3.034 -8.170 10.560 1.00 96.50 83 ARG A O 1
ATOM 691 N N . GLU A 1 84 ? 4.494 -7.426 12.119 1.00 97.25 84 GLU A N 1
ATOM 692 C CA . GLU A 1 84 ? 5.589 -7.167 11.193 1.00 97.25 84 GLU A CA 1
ATOM 693 C C . GLU A 1 84 ? 6.089 -8.483 10.594 1.00 97.25 84 GLU A C 1
ATOM 695 O O . GLU A 1 84 ? 6.060 -9.538 11.242 1.00 97.25 84 GLU A O 1
ATOM 700 N N . MET A 1 85 ? 6.504 -8.441 9.333 1.00 96.94 85 MET A N 1
ATOM 701 C CA . MET A 1 85 ? 6.879 -9.642 8.599 1.00 96.94 85 MET A CA 1
ATOM 702 C C . MET A 1 85 ? 7.934 -9.337 7.544 1.00 96.94 85 MET A C 1
ATOM 704 O O . MET A 1 85 ? 7.903 -8.291 6.902 1.00 96.94 85 MET A O 1
ATOM 708 N N . ALA A 1 86 ? 8.839 -10.290 7.338 1.00 97.19 86 ALA A N 1
ATOM 709 C CA . ALA A 1 86 ? 9.760 -10.293 6.213 1.00 97.19 86 ALA A CA 1
ATOM 710 C C . ALA A 1 86 ? 9.293 -11.298 5.151 1.00 97.19 86 ALA A C 1
ATOM 712 O O . ALA A 1 86 ? 8.911 -12.429 5.460 1.00 97.19 86 ALA A O 1
ATOM 713 N N . PHE A 1 87 ? 9.364 -10.883 3.893 1.00 95.25 87 PHE A N 1
ATOM 714 C CA . PHE A 1 87 ? 9.048 -11.651 2.696 1.00 95.25 87 PHE A CA 1
ATOM 715 C C . PHE A 1 87 ? 10.308 -11.723 1.829 1.00 95.25 87 PHE A C 1
ATOM 717 O O . PHE A 1 87 ? 10.447 -11.009 0.836 1.00 95.25 87 PHE A O 1
ATOM 724 N N . GLY A 1 88 ? 11.258 -12.562 2.248 1.00 95.00 88 GLY A N 1
ATOM 725 C CA . GLY A 1 88 ? 12.613 -12.527 1.698 1.00 95.00 88 GLY A CA 1
ATOM 726 C C . GLY A 1 88 ? 13.286 -11.207 2.067 1.00 95.00 88 GLY A C 1
ATOM 727 O O . GLY A 1 88 ? 13.385 -10.890 3.249 1.00 95.00 88 GLY A O 1
ATOM 728 N N . ASP A 1 89 ? 13.683 -10.435 1.058 1.00 94.88 89 ASP A N 1
ATOM 729 C CA . ASP A 1 89 ? 14.368 -9.150 1.241 1.00 94.88 89 ASP A CA 1
ATOM 730 C C . ASP A 1 89 ? 13.409 -7.970 1.477 1.00 94.88 89 ASP A C 1
ATOM 732 O O . ASP A 1 89 ? 13.859 -6.866 1.770 1.00 94.88 89 ASP A O 1
ATOM 736 N N . VAL A 1 90 ? 12.093 -8.181 1.362 1.00 97.69 90 VAL A N 1
ATOM 737 C CA . VAL A 1 90 ? 11.081 -7.139 1.585 1.00 97.69 90 VAL A CA 1
ATOM 738 C C . VAL A 1 90 ? 10.564 -7.217 3.015 1.00 97.69 90 VAL A C 1
ATOM 740 O O . VAL A 1 90 ? 10.106 -8.272 3.447 1.00 97.69 90 VAL A O 1
ATOM 743 N N . SER A 1 91 ? 10.573 -6.105 3.741 1.00 98.12 91 SER A N 1
ATOM 744 C CA . SER A 1 91 ? 10.036 -6.017 5.101 1.00 98.12 91 SER A CA 1
ATOM 745 C C . SER A 1 91 ? 8.745 -5.210 5.136 1.00 98.12 91 SER A C 1
ATOM 747 O O . SER A 1 91 ? 8.609 -4.215 4.429 1.00 98.12 91 SER A O 1
ATOM 749 N N . LEU A 1 92 ? 7.811 -5.640 5.978 1.00 98.31 92 LEU A N 1
ATOM 750 C CA . LEU A 1 92 ? 6.588 -4.930 6.322 1.00 98.31 92 LEU A CA 1
ATOM 751 C C . LEU A 1 92 ? 6.608 -4.627 7.821 1.00 98.31 92 LEU A C 1
ATOM 753 O O . LEU A 1 92 ? 6.646 -5.558 8.629 1.00 98.31 92 LEU A O 1
ATOM 757 N N . TYR A 1 93 ? 6.575 -3.350 8.181 1.00 97.94 93 TYR A N 1
ATOM 758 C CA . TYR A 1 93 ? 6.754 -2.885 9.558 1.00 97.94 93 TYR A CA 1
ATOM 759 C C . TYR A 1 93 ? 5.894 -1.655 9.858 1.00 97.94 93 TYR A C 1
ATOM 761 O O . TYR A 1 93 ? 5.404 -0.999 8.938 1.00 97.94 93 TYR A O 1
ATOM 769 N N . ILE A 1 94 ? 5.681 -1.347 11.136 1.00 97.94 94 ILE A N 1
ATOM 770 C CA . ILE A 1 94 ? 4.938 -0.150 11.547 1.00 97.94 94 ILE A CA 1
ATOM 771 C C . ILE A 1 94 ? 5.838 1.075 11.390 1.00 97.94 94 ILE A C 1
ATOM 773 O O . ILE A 1 94 ? 6.961 1.117 11.890 1.00 97.94 94 ILE A O 1
ATOM 777 N N . GLU A 1 95 ? 5.321 2.102 10.729 1.00 96.31 95 GLU A N 1
ATOM 778 C CA . GLU A 1 95 ? 6.034 3.338 10.451 1.00 96.31 95 GLU A CA 1
ATOM 779 C C . GLU A 1 95 ? 5.612 4.447 11.411 1.00 96.31 95 GLU A C 1
ATOM 781 O O . GLU A 1 95 ? 4.425 4.680 11.639 1.00 96.31 95 GLU A O 1
ATOM 786 N N . LYS A 1 96 ? 6.594 5.169 11.955 1.00 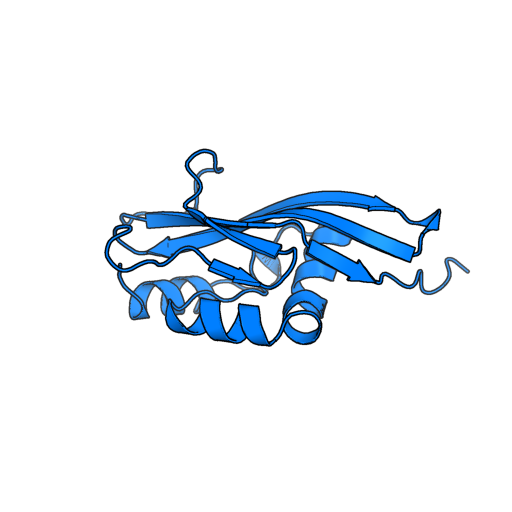93.44 96 LYS A N 1
ATOM 787 C CA . LYS A 1 96 ? 6.347 6.319 12.841 1.00 93.44 96 LYS A CA 1
ATOM 788 C C . LYS A 1 96 ? 6.532 7.651 12.119 1.00 93.44 96 LYS A C 1
ATOM 790 O O . LYS A 1 96 ? 6.046 8.670 12.602 1.00 93.44 96 LYS A O 1
ATOM 795 N N . LEU A 1 97 ? 7.225 7.650 10.978 1.00 90.81 97 LEU A N 1
ATOM 796 C CA . LEU A 1 97 ? 7.453 8.828 10.147 1.00 90.81 97 LEU A CA 1
ATOM 797 C C . LEU A 1 97 ? 6.684 8.690 8.832 1.00 90.81 97 LEU A C 1
ATOM 799 O O . LEU A 1 97 ? 7.138 8.064 7.875 1.00 90.81 97 LEU A O 1
ATOM 803 N N . HIS A 1 98 ? 5.508 9.301 8.791 1.00 91.69 98 HIS A N 1
ATOM 804 C CA . HIS A 1 98 ? 4.614 9.245 7.642 1.00 91.69 98 HIS A CA 1
ATOM 805 C C . HIS A 1 98 ? 3.921 10.599 7.436 1.00 91.69 98 HIS A C 1
ATOM 807 O O . HIS A 1 98 ? 3.771 11.367 8.396 1.00 91.69 98 HIS A O 1
ATOM 813 N N . PRO A 1 99 ? 3.489 10.928 6.205 1.00 89.94 99 PRO A N 1
ATOM 814 C CA . PRO A 1 99 ? 2.625 12.076 5.992 1.00 89.94 99 PRO A CA 1
ATOM 815 C C . PRO A 1 99 ? 1.277 11.854 6.686 1.00 89.94 99 PRO A C 1
ATOM 817 O O . PRO A 1 99 ? 0.884 10.733 7.021 1.00 89.94 99 PRO A O 1
ATOM 820 N N . GLN A 1 100 ? 0.547 12.941 6.907 1.00 90.81 100 GLN A N 1
ATOM 821 C CA . GLN A 1 100 ? -0.794 12.851 7.463 1.00 90.81 100 GLN A CA 1
ATOM 822 C C . GLN A 1 100 ? -1.744 12.240 6.426 1.00 90.81 100 GLN A C 1
ATOM 824 O O . GLN A 1 100 ? -1.922 12.793 5.342 1.00 90.81 100 GLN A O 1
ATOM 829 N N . ALA A 1 101 ? -2.387 11.126 6.774 1.00 88.06 101 ALA A N 1
ATOM 830 C CA . ALA A 1 101 ? -3.478 10.585 5.978 1.00 88.06 101 ALA A CA 1
ATOM 831 C C . ALA A 1 101 ? -4.740 11.445 6.147 1.00 88.06 101 ALA A C 1
ATOM 833 O O . ALA A 1 101 ? -4.992 12.006 7.217 1.00 88.06 101 ALA A O 1
ATOM 834 N N . MET A 1 102 ? -5.573 11.512 5.105 1.00 85.94 102 MET A N 1
ATOM 835 C CA . MET A 1 102 ? -6.885 12.174 5.147 1.00 85.94 102 MET A CA 1
ATOM 836 C C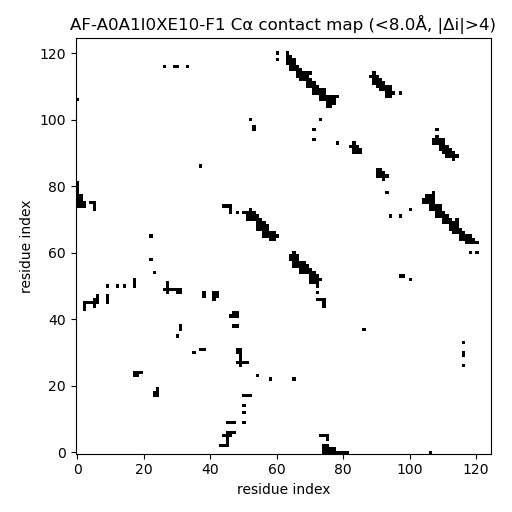 . MET A 1 102 ? -7.929 11.298 5.859 1.00 85.94 102 MET A C 1
ATOM 838 O O . MET A 1 102 ? -8.962 10.945 5.299 1.00 85.94 102 MET A O 1
ATOM 842 N N . VAL A 1 103 ? -7.634 10.921 7.101 1.00 88.50 103 VAL A N 1
ATOM 843 C CA . VAL A 1 103 ? -8.460 10.062 7.951 1.00 88.50 103 VAL A CA 1
ATOM 844 C C . VAL A 1 103 ? -8.750 10.813 9.247 1.00 88.50 103 VAL A C 1
ATOM 846 O O . VAL A 1 103 ? -7.839 11.342 9.880 1.00 88.50 103 VAL A O 1
ATOM 849 N N . GLN A 1 104 ? -10.026 10.892 9.630 1.00 87.62 104 GLN A N 1
ATOM 850 C CA . GLN A 1 104 ? -10.446 11.542 10.884 1.00 87.62 104 GLN A CA 1
ATOM 851 C C . GLN A 1 104 ? -10.354 10.613 12.097 1.00 87.62 104 GLN A C 1
ATOM 853 O O . GLN A 1 104 ? -10.284 11.070 13.235 1.00 87.62 104 GLN A O 1
ATOM 858 N N . GLU A 1 105 ? -10.410 9.309 11.852 1.00 90.19 105 GLU A N 1
ATOM 859 C CA . GLU A 1 105 ? -10.323 8.290 12.885 1.00 90.19 105 GLU A CA 1
ATOM 860 C C . GLU A 1 105 ? -8.881 8.056 13.334 1.00 90.19 105 GLU A C 1
ATOM 862 O O . GLU A 1 105 ? -7.932 8.522 12.708 1.00 90.19 105 GLU A O 1
ATOM 867 N N . ASN A 1 106 ? -8.711 7.295 14.413 1.00 95.12 106 ASN A N 1
ATOM 868 C CA . ASN A 1 106 ? -7.390 6.814 14.792 1.00 95.12 106 ASN A CA 1
ATOM 869 C C . ASN A 1 106 ? -6.869 5.859 13.707 1.00 95.12 106 ASN A C 1
ATOM 871 O O . ASN A 1 106 ? -7.628 5.022 13.217 1.00 95.12 106 ASN A O 1
ATOM 875 N N . TYR A 1 107 ? -5.596 5.973 13.344 1.00 97.44 107 TYR A N 1
ATOM 876 C CA . TYR A 1 107 ? -4.943 5.102 12.371 1.00 97.44 107 TYR A CA 1
ATOM 877 C C . TYR A 1 107 ? -3.456 4.967 12.693 1.00 97.44 107 TYR A C 1
ATOM 879 O O . TYR A 1 107 ? -2.883 5.793 13.407 1.00 97.44 107 TYR A O 1
ATOM 887 N N . PHE A 1 108 ? -2.831 3.949 12.116 1.00 97.69 108 PHE A N 1
ATOM 888 C CA . PHE A 1 108 ? -1.382 3.822 12.042 1.00 97.69 108 PHE A CA 1
ATOM 889 C C . PHE A 1 108 ? -0.958 3.574 10.595 1.00 97.69 108 PHE A C 1
ATOM 891 O O . PHE A 1 108 ? -1.784 3.260 9.731 1.00 97.69 108 PHE A O 1
ATOM 898 N N . VAL A 1 109 ? 0.331 3.754 10.322 1.00 98.19 109 VAL A N 1
ATOM 899 C CA . VAL A 1 109 ? 0.908 3.535 8.996 1.00 98.19 109 VAL A CA 1
ATOM 900 C C . VAL A 1 109 ? 1.853 2.349 9.039 1.00 98.19 109 VAL A C 1
ATOM 902 O O . VAL A 1 109 ? 2.576 2.144 10.013 1.00 98.19 109 VAL A O 1
ATOM 905 N N . VAL A 1 110 ? 1.843 1.560 7.971 1.00 98.38 110 VAL A N 1
ATOM 906 C CA . VAL A 1 110 ? 2.781 0.458 7.765 1.00 98.38 110 VAL A CA 1
ATOM 907 C C . VAL A 1 110 ? 3.612 0.726 6.520 1.00 98.38 110 VAL A C 1
ATOM 909 O O . VAL A 1 110 ? 3.084 1.171 5.504 1.00 98.38 110 VAL A O 1
ATOM 912 N N . SER A 1 111 ? 4.908 0.463 6.610 1.00 98.19 111 SER A N 1
ATOM 913 C CA . SER A 1 111 ? 5.886 0.622 5.537 1.00 98.19 111 SER A CA 1
ATOM 914 C C . SER A 1 111 ? 6.248 -0.742 4.961 1.00 98.19 111 SER A C 1
ATOM 916 O O . SER A 1 111 ? 6.543 -1.678 5.704 1.00 98.19 111 SER A O 1
ATOM 918 N N . LEU A 1 112 ? 6.249 -0.841 3.635 1.00 98.44 112 LEU A N 1
ATOM 919 C CA . LEU A 1 112 ? 6.688 -1.986 2.851 1.00 98.44 112 LEU A CA 1
ATOM 920 C C . LEU A 1 112 ? 7.950 -1.609 2.073 1.00 98.44 112 LEU A C 1
ATOM 922 O O . LEU A 1 112 ? 7.899 -0.739 1.203 1.00 98.44 112 LEU A O 1
ATOM 926 N N . GLY A 1 113 ? 9.069 -2.282 2.318 1.00 96.31 113 GLY A N 1
ATOM 927 C CA . GLY A 1 113 ? 10.286 -2.001 1.567 1.00 96.31 113 GLY A CA 1
ATOM 928 C C . GLY A 1 113 ? 11.490 -2.871 1.931 1.00 96.31 113 GLY A C 1
ATOM 929 O O . GLY A 1 113 ? 11.492 -3.521 2.978 1.00 96.31 113 GLY A O 1
ATOM 930 N N . PRO A 1 114 ? 12.523 -2.877 1.073 1.00 96.81 114 PRO A N 1
ATOM 931 C CA . PRO A 1 114 ? 12.518 -2.306 -0.276 1.00 96.81 114 PRO A CA 1
ATOM 932 C C . PRO A 1 114 ? 11.666 -3.129 -1.259 1.00 96.81 114 PRO A C 1
ATOM 934 O O . PRO A 1 114 ? 11.512 -4.335 -1.101 1.00 96.81 114 PRO A O 1
ATOM 937 N N . VAL A 1 115 ? 11.125 -2.488 -2.296 1.00 96.00 115 VAL A N 1
ATOM 938 C CA . VAL A 1 115 ? 10.355 -3.134 -3.375 1.00 96.00 115 VAL A CA 1
ATOM 939 C C . VAL A 1 115 ? 10.997 -2.816 -4.722 1.00 96.00 115 VAL A C 1
ATOM 941 O O . VAL A 1 115 ? 11.421 -1.690 -4.970 1.00 96.00 115 VAL A O 1
ATOM 944 N N . THR A 1 116 ? 11.059 -3.791 -5.625 1.00 95.19 116 THR A N 1
ATOM 945 C CA . THR A 1 116 ? 11.567 -3.589 -6.988 1.00 95.19 116 THR A CA 1
ATOM 946 C C . THR A 1 116 ? 10.521 -4.028 -7.995 1.00 95.19 116 THR A C 1
ATOM 948 O O . THR A 1 116 ? 10.034 -5.156 -7.948 1.00 95.19 116 THR A O 1
ATOM 951 N N . LEU A 1 117 ? 10.187 -3.141 -8.928 1.00 94.62 117 LEU A N 1
ATOM 952 C CA . LEU A 1 117 ? 9.322 -3.465 -10.055 1.00 94.62 117 LEU A CA 1
ATOM 953 C C . LEU A 1 117 ? 10.128 -3.347 -11.342 1.00 94.62 117 LEU A C 1
ATOM 955 O O . LEU A 1 117 ? 10.702 -2.297 -11.625 1.00 94.62 117 LEU A O 1
ATOM 959 N N . ASN A 1 118 ? 10.160 -4.426 -12.124 1.00 91.44 118 ASN A N 1
ATOM 960 C CA . ASN A 1 118 ? 10.746 -4.394 -13.459 1.00 91.44 118 ASN A CA 1
ATOM 961 C C . ASN A 1 118 ? 9.945 -3.416 -14.309 1.00 91.44 118 ASN A C 1
ATOM 963 O O . ASN A 1 118 ? 8.745 -3.601 -14.469 1.00 91.44 118 ASN A O 1
ATOM 967 N N . TYR A 1 119 ? 10.614 -2.412 -14.856 1.00 81.31 119 TYR A N 1
ATOM 968 C CA . TYR A 1 119 ? 10.032 -1.389 -15.704 1.00 81.31 119 TYR A CA 1
ATOM 969 C C . TYR A 1 119 ? 10.674 -1.518 -17.083 1.00 81.31 119 TYR A C 1
ATOM 971 O O . TYR A 1 119 ? 11.799 -1.075 -17.324 1.00 81.31 119 TYR A O 1
ATOM 979 N N . ALA A 1 120 ? 9.963 -2.166 -18.004 1.00 66.50 120 ALA A N 1
ATOM 980 C CA . ALA A 1 120 ? 10.330 -2.101 -19.406 1.00 66.50 120 ALA A CA 1
ATOM 981 C C . ALA A 1 120 ? 9.921 -0.716 -19.909 1.00 66.50 120 ALA A C 1
ATOM 983 O O . ALA A 1 120 ? 8.730 -0.425 -19.991 1.00 66.50 120 ALA A O 1
ATOM 984 N N . LYS A 1 121 ? 10.900 0.134 -20.249 1.00 58.44 121 LYS A N 1
ATOM 985 C CA . LYS A 1 121 ? 10.650 1.314 -21.086 1.00 58.44 121 LYS A CA 1
ATOM 986 C C . LYS A 1 121 ? 9.997 0.789 -22.367 1.00 58.44 121 LYS A C 1
ATOM 988 O O . LYS A 1 121 ? 10.703 0.311 -23.256 1.00 58.44 121 LYS A O 1
ATOM 993 N N . GLU A 1 122 ? 8.671 0.834 -22.474 1.00 51.72 122 GLU A N 1
ATOM 994 C CA . GLU A 1 122 ? 8.018 0.775 -23.777 1.00 51.72 122 GLU A CA 1
ATOM 995 C C . GLU A 1 122 ? 8.442 2.046 -24.503 1.00 51.72 122 GLU A C 1
ATOM 997 O O . GLU A 1 122 ? 7.861 3.111 -24.347 1.00 51.72 122 GLU A O 1
ATOM 1002 N N . SER A 1 123 ? 9.580 1.917 -25.186 1.00 40.34 123 SER A N 1
ATOM 1003 C CA . SER A 1 123 ? 10.121 2.763 -26.237 1.00 40.34 123 SER A CA 1
ATOM 1004 C C . SER A 1 123 ? 9.503 4.159 -26.315 1.00 40.34 123 SER A C 1
ATOM 1006 O O . SER A 1 123 ? 8.472 4.341 -26.962 1.00 40.34 123 SER A O 1
ATOM 1008 N N . TYR A 1 124 ? 10.215 5.154 -25.778 1.00 41.44 124 TYR A N 1
ATOM 1009 C CA . TYR A 1 124 ? 10.232 6.468 -26.414 1.00 41.44 124 TYR A CA 1
ATOM 1010 C C . TYR A 1 124 ? 10.659 6.238 -27.873 1.00 41.44 124 TYR A C 1
ATOM 1012 O O . TYR A 1 124 ? 11.841 6.031 -28.153 1.00 41.44 124 TYR A O 1
ATOM 1020 N N . LYS A 1 125 ? 9.675 6.128 -28.764 1.00 35.72 125 LYS A N 1
ATOM 1021 C CA . LYS A 1 125 ? 9.849 6.264 -30.208 1.00 35.72 125 LYS A CA 1
ATOM 1022 C C . LYS A 1 125 ? 9.737 7.733 -30.568 1.00 35.72 125 LYS A C 1
ATOM 1024 O O . LYS A 1 125 ? 8.850 8.399 -29.990 1.00 35.72 125 LYS A O 1
#

Nearest PDB structures (foldseek):
  2uwe-assembly1_E  TM=4.226E-01  e=3.887E+00  Mus musculus
  6mnn-assembly1_A  TM=4.673E-01  e=5.938E+00  Mus musculus
  8trr-assembly2_I  TM=3.956E-01  e=3.444E+00  Mus musculus
  3c6l-assembly1_E  TM=4.732E-01  e=6.702E+00  Mus musculus

Mean predicted aligned error: 4.12 Å

Organism: Selenomonas ruminantium (NCBI:txid971)

Secondary structure (DSSP, 8-state):
--HHHHHHHHHH--GGGS--SHHHHHHHHHHHHH-HHHHHHHHTTT--TTS-SEEEEEEEGGGTEEEEEEEEEEEES-STT---EEETTEEEEEESS-PPPS-SS-EEEEEEE-EEEE-------

Sequence (125 aa):
MDIEKTKAYYAEMTFTDLCPCECCQYYARHIKAAYPQIAKYLAAYGVDIEKPLETMYVEEFDKGFIFYWTVQYVVIGDEEGFREMAFGDVSLYIEKLHPQAMVQENYFVVSLGPVTLNYAKESYK

Radius of gyration: 14.47 Å; Cα contacts (8 Å, |Δi|>4): 220; chains: 1; bounding box: 33×26×49 Å